Protein AF-A0A923J711-F1 (afdb_monomer_lite)

Foldseek 3Di:
DPPPPPDDPVVVVVVVVVVVVVVVVVVVVVVVVVVPPCDVVNLLVVVCVVVVHDSLVLLVVLCVVVVHDSVVSVVQVVVCVVPVDHDPSSSVSSVVVVVD

Sequence (100 aa):
MNDGFVFQWPMLLYILAALLYFEVIRLIDKYWANKTPLSDDERLWNHARNQGISEHEVFKRAAATWSLTPEHADADFNTYLKIEILPHYVRDYLRKLKTL

Structure (mmCIF, N/CA/C/O backbone):
data_AF-A0A923J711-F1
#
_entry.id   AF-A0A923J711-F1
#
loop_
_atom_site.group_PDB
_atom_site.id
_atom_site.type_symbol
_atom_site.label_atom_id
_atom_site.label_alt_id
_atom_site.label_comp_id
_atom_site.label_asym_id
_atom_site.label_entity_id
_atom_site.label_seq_id
_atom_site.pdbx_PDB_ins_code
_atom_site.Cartn_x
_atom_site.Cartn_y
_atom_site.Cartn_z
_atom_site.occupancy
_atom_site.B_iso_or_equiv
_atom_site.auth_seq_id
_atom_site.auth_comp_id
_atom_site.auth_asym_id
_atom_site.auth_atom_id
_atom_site.pdbx_PDB_model_num
ATOM 1 N N . MET A 1 1 ? 17.786 8.696 -57.398 1.00 38.44 1 MET A N 1
ATOM 2 C CA . MET A 1 1 ? 18.970 8.218 -56.661 1.00 38.44 1 MET A CA 1
ATOM 3 C C . MET A 1 1 ? 18.449 7.274 -55.603 1.00 38.44 1 MET A C 1
ATOM 5 O O . MET A 1 1 ? 17.781 7.729 -54.689 1.00 38.44 1 MET A O 1
ATOM 9 N N . ASN A 1 2 ? 18.592 5.968 -55.831 1.00 50.91 2 ASN A N 1
ATOM 10 C CA . ASN A 1 2 ? 18.236 4.969 -54.831 1.00 50.91 2 ASN A CA 1
ATOM 11 C C . ASN A 1 2 ? 19.495 4.739 -54.012 1.00 50.91 2 ASN A C 1
ATOM 13 O O . ASN A 1 2 ? 20.404 4.045 -54.469 1.00 50.91 2 ASN A O 1
ATOM 17 N N . ASP A 1 3 ? 19.558 5.370 -52.847 1.00 56.12 3 ASP A N 1
ATOM 18 C CA . ASP A 1 3 ? 20.631 5.156 -51.889 1.00 56.12 3 ASP A CA 1
ATOM 19 C C . ASP A 1 3 ? 20.443 3.744 -51.328 1.00 56.12 3 ASP A C 1
ATOM 21 O O . ASP A 1 3 ? 19.655 3.497 -50.415 1.00 56.12 3 ASP A O 1
ATOM 25 N N . GLY A 1 4 ? 21.080 2.777 -51.992 1.00 58.03 4 GLY A N 1
ATOM 26 C CA . GLY A 1 4 ? 21.046 1.378 -51.603 1.00 58.03 4 GLY A CA 1
ATOM 27 C C . GLY A 1 4 ? 21.567 1.256 -50.181 1.00 58.03 4 GLY A C 1
ATOM 28 O O . GLY A 1 4 ? 22.693 1.654 -49.893 1.00 58.03 4 GLY A O 1
ATOM 29 N N . PHE A 1 5 ? 20.737 0.730 -49.287 1.00 62.19 5 PHE A N 1
ATOM 30 C CA . PHE A 1 5 ? 21.107 0.473 -47.905 1.00 62.19 5 PHE A CA 1
ATOM 31 C C . PHE A 1 5 ? 22.216 -0.590 -47.895 1.00 62.19 5 PHE A C 1
ATOM 33 O O . PHE A 1 5 ? 21.950 -1.790 -47.951 1.00 62.19 5 PHE A O 1
ATOM 40 N N . VAL A 1 6 ? 23.481 -0.159 -47.918 1.00 66.00 6 VAL A N 1
ATOM 41 C CA . VAL A 1 6 ? 24.628 -1.068 -47.848 1.00 66.00 6 VAL A CA 1
ATOM 42 C C . VAL A 1 6 ? 24.685 -1.577 -46.415 1.00 66.00 6 VAL A C 1
ATOM 44 O O . VAL A 1 6 ? 25.142 -0.881 -45.511 1.00 66.00 6 VAL A O 1
ATOM 47 N N . PHE A 1 7 ? 24.160 -2.779 -46.200 1.00 66.62 7 PHE A N 1
ATOM 48 C CA . PHE A 1 7 ? 24.193 -3.463 -44.915 1.00 66.62 7 PHE A CA 1
ATOM 49 C C . PHE A 1 7 ? 25.645 -3.805 -44.566 1.00 66.62 7 PHE A C 1
ATOM 51 O O . PHE A 1 7 ? 26.219 -4.778 -45.052 1.00 66.62 7 PHE A O 1
ATOM 58 N N . GLN A 1 8 ? 26.271 -2.948 -43.766 1.00 76.19 8 GLN A N 1
ATOM 59 C CA . GLN A 1 8 ? 27.641 -3.128 -43.307 1.00 76.19 8 GLN A CA 1
ATOM 60 C C . GLN A 1 8 ? 27.630 -3.938 -42.005 1.00 76.19 8 GLN A C 1
ATOM 62 O O . GLN A 1 8 ? 26.837 -3.654 -41.113 1.00 76.19 8 GLN A O 1
ATOM 67 N N . TRP A 1 9 ? 28.543 -4.902 -41.853 1.00 75.62 9 TRP A N 1
ATOM 68 C CA . TRP A 1 9 ? 28.766 -5.670 -40.614 1.00 75.62 9 TRP A CA 1
ATOM 69 C C . TRP A 1 9 ? 28.726 -4.860 -39.298 1.00 75.62 9 TRP A C 1
ATOM 71 O O . TRP A 1 9 ? 28.146 -5.357 -38.333 1.00 75.62 9 TRP A O 1
ATOM 81 N N . PRO A 1 10 ? 29.245 -3.616 -39.213 1.00 81.81 10 PRO A N 1
ATOM 82 C CA . PRO A 1 10 ? 29.068 -2.776 -38.025 1.00 81.81 10 PRO A CA 1
ATOM 83 C C . PRO A 1 10 ? 27.605 -2.465 -37.657 1.00 81.81 10 PRO A C 1
ATOM 85 O O . PRO A 1 10 ? 27.319 -2.310 -36.474 1.00 81.81 10 PRO A O 1
ATOM 88 N N . MET A 1 11 ? 26.650 -2.445 -38.597 1.00 82.62 11 MET A N 1
ATOM 89 C CA . MET A 1 11 ? 25.219 -2.293 -38.274 1.00 82.62 11 MET A CA 1
ATOM 90 C C . MET A 1 11 ? 24.691 -3.427 -37.395 1.00 82.62 11 MET A C 1
ATOM 92 O O . MET A 1 11 ? 23.872 -3.173 -36.515 1.00 82.62 11 MET A O 1
ATOM 96 N N . LEU A 1 12 ? 25.184 -4.658 -37.571 1.00 85.94 12 LEU A N 1
ATOM 97 C CA . LEU A 1 12 ? 24.807 -5.777 -36.704 1.00 85.94 12 LEU A CA 1
ATOM 98 C C . LEU A 1 12 ? 25.254 -5.548 -35.261 1.00 85.94 12 LEU A C 1
ATOM 100 O O . LEU A 1 12 ? 24.511 -5.888 -34.344 1.00 85.94 12 LEU A O 1
ATOM 104 N N . LEU A 1 13 ? 26.422 -4.930 -35.055 1.00 87.62 13 LEU A N 1
ATOM 105 C CA . LEU A 1 13 ? 26.905 -4.578 -33.719 1.00 87.62 13 LEU A CA 1
ATOM 106 C C . LEU A 1 13 ? 26.004 -3.531 -33.062 1.00 87.62 13 LEU A C 1
ATOM 108 O O . LEU A 1 13 ? 25.684 -3.672 -31.887 1.00 87.62 13 LEU A O 1
ATOM 112 N N . TYR A 1 14 ? 25.543 -2.528 -33.813 1.00 87.75 14 TYR A N 1
ATOM 113 C CA . TYR A 1 14 ? 24.606 -1.530 -33.294 1.00 87.75 14 TYR A CA 1
ATOM 114 C C . TYR A 1 14 ? 23.238 -2.132 -32.957 1.00 87.75 14 TYR A C 1
ATOM 116 O O . TYR A 1 14 ? 22.673 -1.809 -31.916 1.00 87.75 14 TYR A O 1
ATOM 124 N N . ILE A 1 15 ? 22.723 -3.044 -33.789 1.00 88.50 15 ILE A N 1
ATOM 125 C CA . ILE A 1 15 ? 21.457 -3.742 -33.522 1.00 88.50 15 ILE A CA 1
ATOM 126 C C . ILE A 1 15 ? 21.590 -4.633 -32.281 1.00 88.50 15 ILE A C 1
ATOM 128 O O . ILE A 1 15 ? 20.740 -4.580 -31.393 1.00 88.50 15 ILE A O 1
ATOM 132 N N . LEU A 1 16 ? 22.674 -5.406 -32.175 1.00 91.31 16 LEU A N 1
ATOM 133 C CA . LEU A 1 16 ? 22.957 -6.220 -30.992 1.00 91.31 16 LEU A CA 1
ATOM 134 C C . LEU A 1 16 ? 23.109 -5.364 -29.736 1.00 91.31 16 LEU A C 1
ATOM 136 O O . LEU A 1 16 ? 22.535 -5.702 -28.706 1.00 91.31 16 LEU A O 1
ATOM 140 N N . ALA A 1 17 ? 23.824 -4.242 -29.820 1.00 91.44 17 ALA A N 1
ATOM 141 C CA . ALA A 1 17 ? 23.983 -3.318 -28.704 1.00 91.44 17 ALA A CA 1
ATOM 142 C C . ALA A 1 17 ? 22.641 -2.712 -28.269 1.00 91.44 17 ALA A C 1
ATOM 144 O O . ALA A 1 17 ? 22.380 -2.621 -27.073 1.00 91.44 17 ALA A O 1
ATOM 145 N N . ALA A 1 18 ? 21.769 -2.353 -29.217 1.00 91.69 18 ALA A N 1
ATOM 146 C CA . ALA A 1 18 ? 20.437 -1.836 -28.920 1.00 91.69 18 ALA A CA 1
ATOM 147 C C . ALA A 1 18 ? 19.553 -2.887 -28.230 1.00 91.69 18 ALA A C 1
ATOM 149 O O . ALA A 1 18 ? 18.891 -2.578 -27.239 1.00 91.69 18 ALA A O 1
ATOM 150 N N . LEU A 1 19 ? 19.577 -4.137 -28.704 1.00 93.69 19 LEU A N 1
ATOM 151 C CA . LEU A 1 19 ? 18.851 -5.239 -28.066 1.00 93.69 19 LEU A CA 1
ATOM 152 C C . LEU A 1 19 ? 19.370 -5.508 -26.650 1.00 93.69 19 LEU A C 1
ATOM 154 O O . LEU A 1 19 ? 18.581 -5.642 -25.718 1.00 93.69 19 LEU A O 1
ATOM 158 N N . LEU A 1 20 ? 20.692 -5.527 -26.475 1.00 93.31 20 LEU A N 1
ATOM 159 C CA . LEU A 1 20 ? 21.328 -5.753 -25.179 1.00 93.31 20 LEU A CA 1
ATOM 160 C C . LEU A 1 20 ? 21.005 -4.613 -24.201 1.00 93.31 20 LEU A C 1
ATOM 162 O O . LEU A 1 20 ? 20.661 -4.871 -23.052 1.00 93.31 20 LEU A O 1
ATOM 166 N N . TYR A 1 21 ? 21.024 -3.362 -24.666 1.00 92.62 21 TYR A N 1
ATOM 167 C CA . TYR A 1 21 ? 20.608 -2.197 -23.884 1.00 92.62 21 TYR A CA 1
ATOM 168 C C . TYR A 1 21 ? 19.157 -2.314 -23.397 1.00 92.62 21 TYR A C 1
ATOM 170 O O . TYR A 1 21 ? 18.887 -2.106 -22.213 1.00 92.62 21 TYR A O 1
ATOM 178 N N . PHE A 1 22 ? 18.234 -2.710 -24.278 1.00 92.69 22 PHE A N 1
ATOM 179 C CA . PHE A 1 22 ? 16.830 -2.920 -23.914 1.00 92.69 22 PHE A CA 1
ATOM 180 C C . PHE A 1 22 ? 16.645 -4.038 -22.881 1.00 92.69 22 PHE A C 1
ATOM 182 O O . PHE A 1 22 ? 15.878 -3.872 -21.933 1.00 92.69 22 PHE A O 1
ATOM 189 N N . GLU A 1 23 ? 17.351 -5.159 -23.031 1.00 91.94 23 GLU A N 1
ATOM 190 C CA . GLU A 1 23 ? 17.299 -6.262 -22.064 1.00 91.94 23 GLU A CA 1
ATOM 191 C C . GLU A 1 23 ? 17.871 -5.857 -20.699 1.00 91.94 23 GLU A C 1
ATOM 193 O O . GLU A 1 23 ? 17.283 -6.163 -19.661 1.00 91.94 23 GLU A O 1
ATOM 198 N N . VAL A 1 24 ? 18.969 -5.093 -20.678 1.00 90.81 24 VAL A N 1
ATOM 199 C CA . VAL A 1 24 ? 19.551 -4.563 -19.436 1.00 90.81 24 VAL A CA 1
ATOM 200 C C . VAL A 1 24 ? 18.578 -3.618 -18.734 1.00 90.81 24 VAL A C 1
ATOM 202 O O . VAL A 1 24 ? 18.371 -3.767 -17.531 1.00 90.81 24 VAL A O 1
ATOM 205 N N . ILE A 1 25 ? 17.928 -2.703 -19.460 1.00 88.12 25 ILE A N 1
ATOM 206 C CA . ILE A 1 25 ? 16.904 -1.823 -18.877 1.00 88.12 25 ILE A CA 1
ATOM 207 C C . ILE A 1 25 ? 15.749 -2.634 -18.299 1.00 88.12 25 ILE A C 1
ATOM 209 O O . ILE A 1 25 ? 15.370 -2.402 -17.157 1.00 88.12 25 ILE A O 1
ATOM 213 N N . ARG A 1 26 ? 15.232 -3.635 -19.019 1.00 86.44 26 ARG A N 1
ATOM 214 C CA . ARG A 1 26 ? 14.137 -4.482 -18.513 1.00 86.44 26 ARG A CA 1
ATOM 215 C C . ARG A 1 26 ? 14.509 -5.232 -17.240 1.00 86.44 26 ARG A C 1
ATOM 217 O O . ARG A 1 26 ? 13.681 -5.367 -16.340 1.00 86.44 26 ARG A O 1
ATOM 224 N N . LEU A 1 27 ? 15.734 -5.747 -17.162 1.00 83.62 27 LEU A N 1
ATOM 225 C CA . LEU A 1 27 ? 16.222 -6.438 -15.970 1.00 83.62 27 LEU A CA 1
ATOM 226 C C . LEU A 1 27 ? 16.375 -5.480 -14.792 1.00 83.62 27 LEU A C 1
ATOM 228 O O . LEU A 1 27 ? 15.994 -5.832 -13.676 1.00 83.62 27 LEU A O 1
ATOM 232 N N . ILE A 1 28 ? 16.890 -4.277 -15.045 1.00 82.50 28 ILE A N 1
ATOM 233 C CA . ILE A 1 28 ? 17.000 -3.211 -14.050 1.00 82.50 28 ILE A CA 1
ATOM 234 C C . ILE A 1 28 ? 15.600 -2.821 -13.568 1.00 82.50 28 ILE A C 1
ATOM 236 O O . ILE A 1 28 ? 15.348 -2.915 -12.371 1.00 82.50 28 ILE A O 1
ATOM 240 N N . ASP A 1 29 ? 14.662 -2.504 -14.458 1.00 78.56 29 ASP A N 1
ATOM 241 C CA . ASP A 1 29 ? 13.279 -2.159 -14.108 1.00 78.56 29 ASP A CA 1
ATOM 242 C C . ASP A 1 29 ? 12.606 -3.260 -13.293 1.00 78.56 29 ASP A C 1
ATOM 244 O O . ASP A 1 29 ? 11.998 -2.986 -12.263 1.00 78.56 29 ASP A O 1
ATOM 248 N N . LYS A 1 30 ? 12.771 -4.528 -13.684 1.00 74.56 30 LYS A N 1
ATOM 249 C CA . LYS A 1 30 ? 12.248 -5.664 -12.917 1.00 74.56 30 LYS A CA 1
ATOM 250 C C . LYS A 1 30 ? 12.893 -5.762 -11.535 1.00 74.56 30 LYS A C 1
ATOM 252 O O . LYS A 1 30 ? 12.220 -6.098 -10.563 1.00 74.56 30 LYS A O 1
ATOM 257 N N . TYR A 1 31 ? 14.189 -5.486 -11.434 1.00 73.06 31 TYR A N 1
ATOM 258 C CA . TYR A 1 31 ? 14.909 -5.497 -10.168 1.00 73.06 31 TYR A CA 1
ATOM 259 C C . TYR A 1 31 ? 14.459 -4.358 -9.248 1.00 73.06 31 TYR A C 1
ATOM 261 O O . TYR A 1 31 ? 14.241 -4.597 -8.061 1.00 73.06 31 TYR A O 1
ATOM 269 N N . TRP A 1 32 ? 14.261 -3.153 -9.786 1.00 63.62 32 TRP A N 1
ATOM 270 C CA . TRP A 1 32 ? 13.747 -2.003 -9.042 1.00 63.62 32 TRP A CA 1
ATOM 271 C C . TRP A 1 32 ? 12.278 -2.170 -8.671 1.00 63.62 32 TRP A C 1
ATOM 273 O O . TRP A 1 32 ? 11.952 -1.947 -7.515 1.00 63.62 32 TRP A O 1
ATOM 283 N N . ALA A 1 33 ? 11.426 -2.672 -9.565 1.00 60.88 33 ALA A N 1
ATOM 284 C CA . ALA A 1 33 ? 10.020 -2.961 -9.277 1.00 60.88 33 ALA A CA 1
ATOM 285 C C . ALA A 1 33 ? 9.855 -3.995 -8.151 1.00 60.88 33 ALA A C 1
ATOM 287 O O . ALA A 1 33 ? 8.945 -3.901 -7.333 1.00 60.88 33 ALA A O 1
ATOM 288 N N . ASN A 1 34 ? 10.765 -4.971 -8.069 1.00 57.81 34 ASN A N 1
ATOM 289 C CA . ASN A 1 34 ? 10.761 -5.963 -6.994 1.00 57.81 34 ASN A CA 1
ATOM 290 C C . ASN A 1 34 ? 11.395 -5.429 -5.691 1.00 57.81 34 ASN A C 1
ATOM 292 O O . ASN A 1 34 ? 11.196 -6.005 -4.621 1.00 57.81 34 ASN A O 1
ATOM 296 N N . LYS A 1 35 ? 12.180 -4.345 -5.781 1.00 54.84 35 LYS A N 1
ATOM 297 C CA . LYS A 1 35 ? 12.862 -3.687 -4.659 1.00 54.84 35 LYS A CA 1
ATOM 298 C C . LYS A 1 35 ? 12.185 -2.427 -4.152 1.00 54.84 35 LYS A C 1
ATOM 300 O O . LYS A 1 35 ? 12.563 -1.990 -3.072 1.00 54.84 35 LYS A O 1
ATOM 305 N N . THR A 1 36 ? 11.219 -1.858 -4.861 1.00 50.00 36 THR A N 1
ATOM 306 C CA . THR A 1 36 ? 10.285 -0.894 -4.291 1.00 50.00 36 THR A CA 1
ATOM 307 C C . THR A 1 36 ? 9.396 -1.678 -3.337 1.00 50.00 36 THR A C 1
ATOM 309 O O . THR A 1 36 ? 8.517 -2.412 -3.799 1.00 50.00 36 THR A O 1
ATOM 312 N N . PRO A 1 37 ? 9.617 -1.623 -2.007 1.00 52.69 37 PRO A N 1
ATOM 313 C CA . PRO A 1 37 ? 8.564 -2.063 -1.115 1.00 52.69 37 PRO A CA 1
ATOM 314 C C . PRO A 1 37 ? 7.341 -1.239 -1.511 1.00 52.69 37 PRO A C 1
ATOM 316 O O . PRO A 1 37 ? 7.457 -0.016 -1.545 1.00 52.69 37 PRO A O 1
ATOM 319 N N . LEU A 1 38 ? 6.220 -1.888 -1.867 1.00 55.03 38 LEU A N 1
ATOM 320 C CA . LEU A 1 38 ? 4.944 -1.176 -2.005 1.00 55.03 38 LEU A CA 1
ATOM 321 C C . LEU A 1 38 ? 4.878 -0.185 -0.847 1.00 55.03 38 LEU A C 1
ATOM 323 O O . LEU A 1 38 ? 5.024 -0.629 0.305 1.00 55.03 38 LEU A O 1
ATOM 327 N N . SER A 1 39 ? 4.734 1.104 -1.171 1.00 61.56 39 SER A N 1
ATOM 328 C CA . SER A 1 39 ? 4.558 2.130 -0.147 1.00 61.56 39 SER A CA 1
ATOM 329 C C . SER A 1 39 ? 3.434 1.652 0.763 1.00 61.56 39 SER A C 1
ATOM 331 O O . SER A 1 39 ? 2.488 1.006 0.297 1.00 61.56 39 SER A O 1
ATOM 333 N N . ASP A 1 40 ? 3.543 1.879 2.067 1.00 63.88 40 ASP A N 1
ATOM 334 C CA . ASP A 1 40 ? 2.533 1.370 2.995 1.00 63.88 40 ASP A CA 1
ATOM 335 C C . ASP A 1 40 ? 1.123 1.899 2.649 1.00 63.88 40 ASP A C 1
ATOM 337 O O . ASP A 1 40 ? 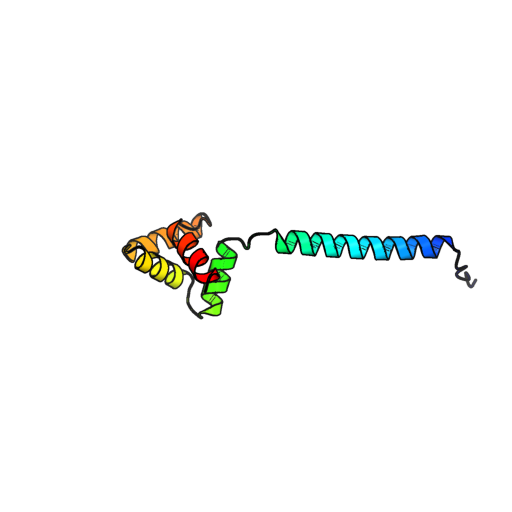0.138 1.209 2.910 1.00 63.88 40 ASP A O 1
ATOM 341 N N . ASP A 1 41 ? 1.042 3.031 1.943 1.00 65.94 41 ASP A N 1
ATOM 342 C CA . ASP A 1 41 ? -0.176 3.593 1.339 1.00 65.94 41 ASP A CA 1
ATOM 343 C C . ASP A 1 41 ? -0.727 2.741 0.197 1.00 65.94 41 ASP A C 1
ATOM 345 O O . ASP A 1 41 ? -1.912 2.431 0.143 1.00 65.94 41 ASP A O 1
ATOM 349 N N . GLU A 1 42 ? 0.141 2.289 -0.705 1.00 69.62 42 GLU A N 1
ATOM 350 C CA . GLU A 1 42 ? -0.245 1.425 -1.820 1.00 69.62 42 GLU A CA 1
ATOM 351 C C . GLU A 1 42 ? -0.732 0.063 -1.306 1.00 69.62 42 GLU A C 1
ATOM 353 O O . GLU A 1 42 ? -1.635 -0.551 -1.878 1.00 69.62 42 GLU A O 1
ATOM 358 N N . ARG A 1 43 ? -0.188 -0.397 -0.169 1.00 70.88 43 ARG A N 1
ATOM 359 C CA . ARG A 1 43 ? -0.681 -1.589 0.537 1.00 70.88 43 ARG A CA 1
ATOM 360 C C . ARG A 1 43 ? -2.045 -1.360 1.163 1.00 70.88 43 ARG A C 1
ATOM 362 O O . ARG A 1 43 ? -2.897 -2.240 1.052 1.00 70.88 43 ARG A O 1
ATOM 369 N N . LEU A 1 44 ? -2.240 -0.217 1.817 1.00 76.75 44 LEU A N 1
ATOM 370 C CA . LEU A 1 44 ? -3.522 0.166 2.395 1.00 76.75 44 LEU A CA 1
ATOM 371 C C . LEU A 1 44 ? -4.599 0.216 1.305 1.00 76.75 44 LEU A C 1
ATOM 373 O O . LEU A 1 44 ? -5.641 -0.426 1.444 1.00 76.75 44 LEU A O 1
ATOM 377 N N . TRP A 1 45 ? -4.303 0.890 0.194 1.00 76.19 45 TRP A N 1
ATOM 378 C CA . TRP A 1 45 ? -5.202 1.032 -0.943 1.00 76.19 45 TRP A CA 1
ATOM 379 C C . TRP A 1 45 ? -5.538 -0.317 -1.585 1.00 76.19 45 TRP A C 1
ATOM 381 O O . TRP A 1 45 ? -6.714 -0.647 -1.744 1.00 76.19 45 TRP A O 1
ATOM 391 N N . ASN A 1 46 ? -4.533 -1.151 -1.886 1.00 75.44 46 ASN A N 1
ATOM 392 C CA . ASN A 1 46 ? -4.774 -2.491 -2.435 1.00 75.44 46 ASN A CA 1
ATOM 393 C C . ASN A 1 46 ? -5.602 -3.356 -1.484 1.00 75.44 46 ASN A C 1
ATOM 395 O O . ASN A 1 46 ? -6.457 -4.120 -1.928 1.00 75.44 46 ASN A O 1
ATOM 399 N N . HIS A 1 47 ? -5.372 -3.248 -0.175 1.00 74.00 47 HIS A N 1
ATOM 400 C CA . HIS A 1 47 ? -6.121 -4.021 0.805 1.00 74.00 47 HIS A CA 1
ATOM 401 C C . HIS A 1 47 ? -7.585 -3.582 0.891 1.00 74.00 47 HIS A C 1
ATOM 403 O O . HIS A 1 47 ? -8.482 -4.425 0.813 1.00 74.00 47 HIS A O 1
ATO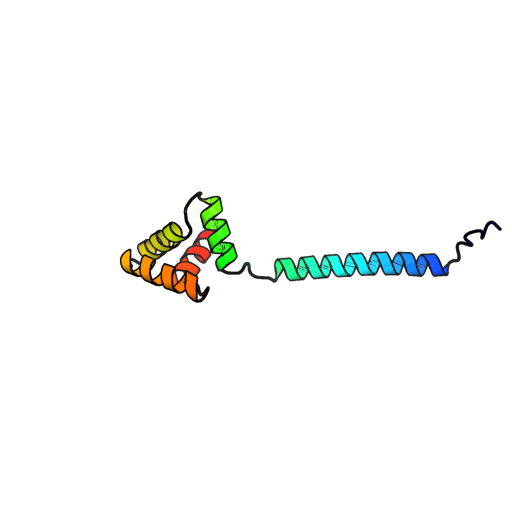M 409 N N . ALA A 1 48 ? -7.825 -2.273 0.987 1.00 79.31 48 ALA A N 1
ATOM 410 C CA . ALA A 1 48 ? -9.159 -1.686 0.967 1.00 79.31 48 ALA A CA 1
ATOM 411 C C . ALA A 1 48 ? -9.930 -2.136 -0.286 1.00 79.31 48 ALA A C 1
ATOM 413 O O . ALA A 1 48 ? -11.061 -2.616 -0.203 1.00 79.31 48 ALA A O 1
ATOM 414 N N . ARG A 1 49 ? -9.267 -2.107 -1.447 1.00 79.88 49 ARG A N 1
ATOM 415 C CA . ARG A 1 49 ? -9.863 -2.481 -2.733 1.00 79.88 49 ARG A CA 1
ATOM 416 C C . ARG A 1 49 ? -10.126 -3.979 -2.873 1.00 79.88 49 ARG A C 1
ATOM 418 O O . ARG A 1 49 ? -11.197 -4.348 -3.342 1.00 79.88 49 ARG A O 1
ATOM 425 N N . ASN A 1 50 ? -9.211 -4.830 -2.408 1.00 78.38 50 ASN A N 1
ATOM 426 C CA . ASN A 1 50 ? -9.397 -6.285 -2.413 1.00 78.38 50 ASN A CA 1
ATOM 427 C C . ASN A 1 50 ? -10.539 -6.737 -1.496 1.00 78.38 50 ASN A C 1
ATOM 429 O O . ASN A 1 50 ? -11.210 -7.718 -1.798 1.00 78.38 50 ASN A O 1
ATOM 433 N N . GLN A 1 51 ? -10.765 -6.036 -0.384 1.00 76.69 51 GLN A N 1
ATOM 434 C CA . GLN A 1 51 ? -11.867 -6.343 0.529 1.00 76.69 51 GLN A CA 1
ATOM 435 C C . GLN A 1 51 ? -13.169 -5.599 0.204 1.00 76.69 51 GLN A C 1
ATOM 437 O O . GLN A 1 51 ? -14.191 -5.882 0.823 1.00 76.69 51 GLN A O 1
ATOM 442 N N . GLY A 1 52 ? -13.155 -4.665 -0.753 1.00 77.38 52 GLY A N 1
ATOM 443 C CA . GLY A 1 52 ? -14.314 -3.828 -1.074 1.00 77.38 52 GLY A CA 1
ATOM 444 C C . GLY A 1 52 ? -14.713 -2.877 0.059 1.00 77.38 52 GLY A C 1
ATOM 445 O O . GLY A 1 52 ? -15.877 -2.498 0.153 1.00 77.38 52 GLY A O 1
ATOM 446 N N . ILE A 1 53 ? -13.766 -2.512 0.924 1.00 82.81 53 ILE A N 1
ATOM 447 C CA . ILE A 1 53 ? -13.983 -1.648 2.089 1.00 82.81 53 ILE A CA 1
ATOM 448 C C . ILE A 1 53 ? -13.263 -0.316 1.916 1.00 82.81 53 ILE A C 1
ATOM 450 O O . ILE A 1 53 ? -12.340 -0.190 1.114 1.00 82.81 53 ILE A O 1
ATOM 454 N N . SER A 1 54 ? -13.680 0.697 2.672 1.00 84.38 54 SER A N 1
ATOM 455 C CA . SER A 1 54 ? -12.965 1.972 2.698 1.00 84.38 54 SER A CA 1
ATOM 456 C C . SER A 1 54 ? -11.643 1.841 3.462 1.00 84.38 54 SER A C 1
ATOM 458 O O . SER A 1 54 ? -11.513 1.034 4.382 1.00 84.38 54 SER A O 1
ATOM 460 N N . GLU A 1 55 ? -10.660 2.676 3.127 1.00 82.38 55 GLU A N 1
ATOM 461 C CA . GLU A 1 55 ? -9.403 2.772 3.886 1.00 82.38 55 GLU A CA 1
ATOM 462 C C . GLU A 1 55 ? -9.662 3.099 5.365 1.00 82.38 55 GLU A C 1
ATOM 464 O O . GLU A 1 55 ? -9.008 2.564 6.256 1.00 82.38 55 GLU A O 1
ATOM 469 N N . HIS A 1 56 ? -10.696 3.896 5.639 1.00 85.50 56 HIS A N 1
ATOM 470 C CA . HIS A 1 56 ? -11.150 4.213 6.991 1.00 85.50 56 HIS A CA 1
ATOM 471 C C . HIS A 1 56 ? -11.604 2.978 7.781 1.00 85.50 56 HIS A C 1
ATOM 473 O O . HIS A 1 56 ? -11.285 2.833 8.962 1.00 85.50 56 HIS A O 1
ATOM 479 N N . GLU A 1 57 ? -12.296 2.036 7.135 1.00 85.12 57 GLU A N 1
ATOM 480 C CA . GLU A 1 57 ? -12.646 0.764 7.771 1.00 85.12 57 GLU A CA 1
ATOM 481 C C . GLU A 1 57 ? -11.415 -0.084 8.094 1.00 85.12 57 GLU A C 1
ATOM 483 O O . GLU A 1 57 ? -11.398 -0.763 9.124 1.00 85.12 57 GLU A O 1
ATOM 488 N N . VAL A 1 58 ? -10.367 -0.025 7.267 1.00 86.50 58 VAL A N 1
ATOM 489 C CA . VAL A 1 58 ? -9.097 -0.708 7.555 1.00 86.50 58 VAL A CA 1
ATOM 490 C C . VAL A 1 58 ? -8.475 -0.152 8.837 1.00 86.50 58 VAL A C 1
ATOM 492 O O . VAL A 1 58 ? -8.053 -0.932 9.691 1.00 86.50 58 VAL A O 1
ATOM 495 N N . PHE A 1 59 ? -8.497 1.171 9.029 1.00 88.50 59 PHE A N 1
ATOM 496 C CA . PHE A 1 59 ? -8.032 1.813 10.265 1.00 88.50 59 PHE A CA 1
ATOM 497 C C . PHE A 1 59 ? -8.842 1.355 11.479 1.00 88.50 59 PHE A C 1
ATOM 499 O O . PHE A 1 59 ? -8.262 0.991 12.501 1.00 88.50 59 PHE A O 1
ATOM 506 N N . LYS A 1 60 ? -10.172 1.278 11.360 1.00 88.88 60 LYS A N 1
ATOM 507 C CA . LYS A 1 60 ? -11.043 0.787 12.439 1.00 88.88 60 LYS A CA 1
ATOM 508 C C . LYS A 1 60 ? -10.776 -0.674 12.798 1.00 88.88 60 LYS A C 1
ATOM 510 O O . LYS A 1 60 ? -10.740 -1.017 13.977 1.00 88.88 60 LYS A O 1
ATOM 515 N N . ARG A 1 61 ? -10.545 -1.543 11.811 1.00 87.31 61 ARG A N 1
ATOM 516 C CA . ARG A 1 61 ? -10.209 -2.962 12.046 1.00 87.31 61 ARG A CA 1
ATOM 517 C C . ARG A 1 61 ? -8.815 -3.136 12.644 1.00 87.31 61 ARG A C 1
ATOM 519 O O . ARG A 1 61 ? -8.630 -3.955 13.548 1.00 87.31 61 ARG A O 1
ATOM 526 N N . ALA A 1 62 ? -7.848 -2.344 12.188 1.00 87.00 62 ALA A N 1
ATOM 527 C CA . ALA A 1 62 ? -6.512 -2.314 12.769 1.00 87.00 62 ALA A CA 1
ATOM 528 C C . ALA A 1 62 ? -6.558 -1.838 14.232 1.00 87.00 62 ALA A C 1
ATOM 530 O O . ALA A 1 62 ? -5.964 -2.475 15.102 1.00 87.00 62 ALA A O 1
ATOM 531 N N . ALA A 1 63 ? -7.330 -0.785 14.515 1.00 88.75 63 ALA A N 1
ATOM 532 C CA . ALA A 1 63 ? -7.560 -0.274 15.863 1.00 88.75 63 ALA A CA 1
ATOM 533 C C . ALA A 1 63 ? -8.240 -1.316 16.763 1.00 88.75 63 ALA A C 1
ATOM 535 O O . ALA A 1 63 ? -7.769 -1.556 17.873 1.00 88.75 63 ALA A O 1
ATOM 536 N N . ALA A 1 64 ? -9.268 -2.014 16.267 1.00 87.00 64 ALA A N 1
ATOM 537 C CA . ALA A 1 64 ? -9.931 -3.095 17.000 1.00 87.00 64 ALA A CA 1
ATOM 538 C C . ALA A 1 64 ? -8.964 -4.236 17.360 1.00 87.00 64 ALA A C 1
ATOM 540 O O . ALA A 1 64 ? -9.005 -4.756 18.473 1.00 87.00 64 ALA A O 1
ATOM 541 N N . THR A 1 65 ? -8.041 -4.580 16.456 1.00 87.31 65 THR A N 1
ATOM 542 C CA . THR A 1 65 ? -7.002 -5.597 16.708 1.00 87.31 65 THR A CA 1
ATOM 543 C C . THR A 1 65 ? -6.071 -5.194 17.858 1.00 87.31 65 THR A C 1
ATOM 545 O O . THR A 1 65 ? -5.590 -6.047 18.599 1.00 87.31 65 THR A O 1
ATOM 548 N N . TRP A 1 66 ? -5.833 -3.893 18.025 1.00 85.31 66 TRP A N 1
ATOM 549 C CA . TRP A 1 66 ? -4.999 -3.319 19.083 1.00 85.31 66 TRP A CA 1
ATOM 550 C C . TRP A 1 66 ? -5.804 -2.829 20.299 1.00 85.31 66 TRP A C 1
ATOM 552 O O . TRP A 1 66 ? -5.230 -2.227 21.202 1.00 85.31 66 TRP A O 1
ATOM 562 N N . SER A 1 67 ? -7.113 -3.108 20.356 1.00 87.75 67 SER A N 1
ATOM 563 C CA . SER A 1 67 ? -8.026 -2.643 21.418 1.00 87.75 67 SER A CA 1
ATOM 564 C C . SER A 1 67 ? -8.070 -1.113 21.592 1.00 87.75 67 SER A C 1
ATOM 566 O O . SER A 1 67 ? -8.311 -0.613 22.689 1.00 87.75 67 SER A O 1
ATOM 568 N N . LEU A 1 68 ? -7.835 -0.362 20.513 1.00 87.38 68 LEU A N 1
ATOM 569 C CA . LEU A 1 68 ? -7.948 1.097 20.480 1.00 87.38 68 LEU A CA 1
ATOM 570 C C . LEU A 1 68 ? -9.403 1.528 20.249 1.00 87.38 68 LEU A C 1
ATOM 572 O O . LEU A 1 68 ? -10.188 0.811 19.622 1.00 87.38 68 LEU A O 1
ATOM 576 N N . THR A 1 69 ? -9.768 2.716 20.739 1.00 88.06 69 THR A N 1
ATOM 577 C CA . THR A 1 69 ? -11.114 3.263 20.527 1.00 88.06 69 THR A CA 1
ATOM 578 C C . THR A 1 69 ? -11.312 3.686 19.065 1.00 88.06 69 THR A C 1
ATOM 580 O O . THR A 1 69 ? -10.363 4.116 18.404 1.00 88.06 69 THR A O 1
ATOM 583 N N . PRO A 1 70 ? -12.547 3.607 18.537 1.00 84.44 70 PRO A N 1
ATOM 584 C CA . PRO A 1 70 ? -12.843 4.032 17.167 1.00 84.44 70 PRO A CA 1
ATOM 585 C C . PRO A 1 70 ? -12.563 5.525 16.937 1.00 84.44 70 PRO A C 1
ATOM 587 O O . PRO A 1 70 ? -12.126 5.905 15.859 1.00 84.44 70 PRO A O 1
ATOM 590 N N . GLU A 1 71 ? -12.726 6.356 17.966 1.00 88.69 71 GLU A N 1
ATOM 591 C CA . GLU A 1 71 ? -12.390 7.786 17.935 1.00 88.69 71 GLU A CA 1
ATOM 592 C C . GLU A 1 71 ? -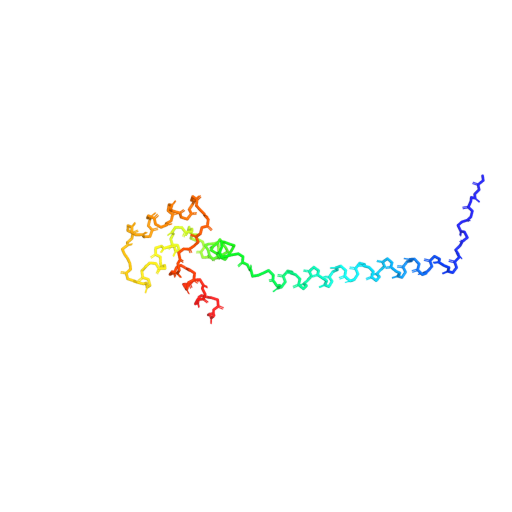10.894 8.021 17.679 1.00 88.69 71 GLU A C 1
ATOM 594 O O . GLU A 1 71 ? -10.519 8.959 16.977 1.00 88.69 71 GLU A O 1
ATOM 599 N N . HIS A 1 72 ? -10.035 7.145 18.212 1.00 87.56 72 HIS A N 1
ATOM 600 C CA . HIS A 1 72 ? -8.595 7.193 17.967 1.00 87.56 72 HIS A CA 1
ATOM 601 C C . HIS A 1 72 ? -8.274 6.864 16.508 1.00 87.56 72 HIS A C 1
ATOM 603 O O . HIS A 1 72 ? -7.505 7.577 15.871 1.00 87.56 72 HIS A O 1
ATOM 609 N N . ALA A 1 73 ? -8.930 5.841 15.952 1.00 87.94 73 ALA A N 1
ATOM 610 C CA . ALA A 1 73 ? -8.785 5.484 14.542 1.00 87.94 73 ALA A CA 1
ATOM 611 C C . ALA A 1 73 ? -9.220 6.630 13.613 1.00 87.94 73 ALA A C 1
ATOM 613 O O . ALA A 1 73 ? -8.570 6.889 12.603 1.00 87.94 73 ALA A O 1
ATOM 614 N N . ASP A 1 74 ? -10.290 7.345 13.969 1.00 89.00 74 ASP A N 1
ATOM 615 C CA . ASP A 1 74 ? -10.792 8.491 13.208 1.00 89.00 74 ASP A CA 1
ATOM 616 C C . ASP A 1 74 ? -9.821 9.688 13.263 1.00 89.00 74 ASP A C 1
ATOM 618 O O . ASP A 1 74 ? -9.576 10.350 12.248 1.00 89.00 74 ASP A O 1
ATOM 622 N N . ALA A 1 75 ? -9.236 9.965 14.431 1.00 89.69 75 ALA A N 1
ATOM 623 C CA . ALA A 1 75 ? -8.227 11.012 14.599 1.00 89.69 75 ALA A CA 1
ATOM 624 C C . ALA A 1 75 ? -6.926 10.687 13.844 1.00 89.69 75 ALA A C 1
ATOM 626 O O . ALA A 1 75 ? -6.360 11.548 13.161 1.00 89.69 75 ALA A O 1
ATOM 627 N N . ASP A 1 76 ? -6.487 9.432 13.912 1.00 87.06 76 ASP A N 1
ATOM 628 C CA . ASP A 1 76 ? -5.306 8.945 13.207 1.00 87.06 76 ASP A CA 1
ATOM 629 C C . ASP A 1 76 ? -5.511 8.933 11.694 1.00 87.06 76 ASP A C 1
ATOM 631 O O . ASP A 1 76 ? -4.600 9.301 10.957 1.00 87.06 76 ASP A O 1
ATOM 635 N N . PHE A 1 77 ? -6.708 8.587 11.214 1.00 88.38 77 PHE A N 1
ATOM 636 C CA . PHE A 1 77 ? -7.042 8.655 9.793 1.00 88.38 77 PHE A CA 1
ATOM 637 C C . PHE A 1 77 ? -7.030 10.100 9.276 1.00 88.38 77 PHE A C 1
ATOM 639 O O . PHE A 1 77 ? -6.472 10.390 8.221 1.00 88.38 77 PHE A O 1
ATOM 646 N N . ASN A 1 78 ? -7.571 11.048 10.045 1.00 88.31 78 ASN A N 1
ATOM 647 C CA . ASN A 1 78 ? -7.481 12.469 9.696 1.00 88.31 78 ASN A CA 1
ATOM 648 C C . ASN A 1 78 ? -6.040 12.983 9.682 1.00 88.31 78 ASN A C 1
ATOM 650 O O . ASN A 1 78 ? -5.701 13.865 8.893 1.00 88.31 78 ASN A O 1
ATOM 654 N N . THR A 1 79 ? -5.199 12.463 10.574 1.00 87.25 79 THR A N 1
ATOM 655 C CA . THR A 1 79 ? -3.772 12.780 10.591 1.00 87.25 79 THR A CA 1
ATOM 656 C C . THR A 1 79 ? -3.103 12.193 9.354 1.00 87.25 79 THR A C 1
ATOM 658 O O . THR A 1 79 ? -2.436 12.926 8.630 1.00 87.25 79 THR A O 1
ATOM 661 N N . TYR A 1 80 ? -3.379 10.926 9.043 1.00 85.50 80 TYR A N 1
ATOM 662 C CA . TYR A 1 80 ? -2.908 10.237 7.848 1.00 85.50 80 TYR A CA 1
ATOM 663 C C . TYR A 1 80 ? -3.201 11.023 6.563 1.00 85.50 80 TYR A C 1
ATOM 665 O O . TYR A 1 80 ? -2.280 11.274 5.796 1.00 85.50 80 TYR A O 1
ATOM 673 N N . LEU A 1 81 ? -4.424 11.528 6.380 1.00 85.06 81 LEU A N 1
ATOM 674 C CA . LEU A 1 81 ? -4.787 12.333 5.204 1.00 85.06 81 LEU A CA 1
ATOM 675 C C . LEU A 1 81 ? -3.982 13.636 5.049 1.00 85.06 81 LEU A C 1
ATOM 677 O O . LEU A 1 81 ? -3.950 14.208 3.964 1.00 85.06 81 LEU A O 1
ATOM 681 N N . LYS A 1 82 ? -3.371 14.148 6.125 1.00 86.88 82 LYS A N 1
ATOM 682 C CA . LYS A 1 82 ? -2.608 15.407 6.105 1.00 86.88 82 LYS A CA 1
ATOM 683 C C . LYS A 1 82 ? -1.116 15.203 5.888 1.00 86.88 82 LYS A C 1
ATOM 685 O O . LYS A 1 82 ? -0.483 16.063 5.286 1.00 86.88 82 LYS A O 1
ATOM 690 N N . ILE A 1 83 ? -0.555 14.138 6.457 1.00 84.81 83 ILE A N 1
ATOM 691 C CA . ILE A 1 83 ? 0.898 13.908 6.478 1.00 84.81 83 ILE A CA 1
ATOM 692 C C . ILE A 1 83 ? 1.329 12.673 5.682 1.00 84.81 83 ILE A C 1
ATOM 694 O O . ILE A 1 83 ? 2.527 12.465 5.541 1.00 84.81 83 ILE A O 1
ATOM 698 N N . GLU A 1 84 ? 0.384 11.861 5.194 1.00 78.12 84 GLU A N 1
ATOM 699 C CA . GLU A 1 84 ? 0.620 10.595 4.477 1.00 78.12 84 GLU A CA 1
ATOM 700 C C . GLU A 1 84 ? 1.495 9.601 5.269 1.00 78.12 84 GLU A C 1
ATOM 702 O O . GLU A 1 84 ? 2.216 8.776 4.718 1.00 78.12 84 GLU A O 1
ATOM 707 N N . ILE A 1 85 ? 1.446 9.661 6.607 1.00 80.12 85 ILE A N 1
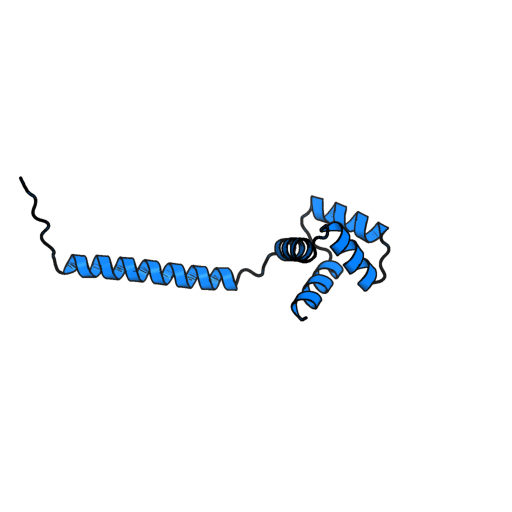ATOM 708 C CA . ILE A 1 85 ? 2.186 8.745 7.486 1.00 80.12 85 ILE A CA 1
ATOM 709 C C . ILE A 1 85 ? 1.218 7.751 8.114 1.00 80.12 85 ILE A C 1
ATOM 711 O O . ILE A 1 85 ? 0.336 8.133 8.886 1.00 80.12 85 ILE A O 1
ATOM 715 N N . LEU A 1 86 ? 1.427 6.461 7.835 1.00 83.75 86 LEU A N 1
ATOM 716 C CA . LEU A 1 86 ? 0.669 5.393 8.481 1.00 83.75 86 LEU A CA 1
ATOM 717 C C . LEU A 1 86 ? 1.070 5.218 9.957 1.00 83.75 86 LEU A C 1
ATOM 719 O O . LEU A 1 86 ? 2.259 5.042 10.255 1.00 83.75 86 LEU A O 1
ATOM 723 N N . PRO A 1 87 ? 0.093 5.146 10.880 1.00 84.31 87 PRO A N 1
ATOM 724 C CA . PRO A 1 87 ? 0.343 4.750 12.258 1.00 84.31 87 PRO A CA 1
ATOM 725 C C . PRO A 1 87 ? 0.924 3.335 12.354 1.00 84.31 87 PRO A C 1
ATOM 727 O O . PRO A 1 87 ? 0.607 2.439 11.565 1.00 84.31 87 PRO A O 1
ATOM 730 N N . HIS A 1 88 ? 1.742 3.100 13.382 1.00 83.81 88 HIS A N 1
ATOM 731 C CA . HIS A 1 88 ? 2.466 1.836 13.544 1.00 83.81 88 HIS A CA 1
ATOM 732 C C . HIS A 1 88 ? 1.538 0.610 13.643 1.00 83.81 88 HIS A C 1
ATOM 734 O O . HIS A 1 88 ? 1.848 -0.445 13.089 1.00 83.81 88 HIS A O 1
ATOM 740 N N . TYR A 1 89 ? 0.388 0.732 14.313 1.00 84.81 89 TYR A N 1
ATOM 741 C CA . TYR A 1 89 ? -0.560 -0.378 14.457 1.00 84.81 89 TYR A CA 1
ATOM 742 C C . TYR A 1 89 ? -1.224 -0.762 13.125 1.00 84.81 89 TYR A C 1
ATOM 744 O O . TYR A 1 89 ? -1.434 -1.947 12.870 1.00 84.81 89 TYR A O 1
ATOM 752 N N . VAL A 1 90 ? -1.491 0.211 12.244 1.00 85.00 90 VAL A N 1
ATOM 753 C CA . VAL A 1 90 ? -2.038 -0.034 10.898 1.00 85.00 90 VAL A CA 1
ATOM 754 C C . VAL A 1 90 ? -1.003 -0.747 10.035 1.00 85.00 90 VAL A C 1
ATOM 756 O O . VAL A 1 90 ? -1.317 -1.737 9.377 1.00 85.00 90 VAL A O 1
ATOM 759 N N . ARG A 1 91 ? 0.260 -0.310 10.095 1.00 83.25 91 ARG A N 1
ATOM 760 C CA . ARG A 1 91 ? 1.368 -0.972 9.393 1.00 83.25 91 ARG A CA 1
ATOM 761 C C . ARG A 1 91 ? 1.552 -2.420 9.855 1.00 83.25 91 ARG A C 1
ATOM 763 O O . ARG A 1 91 ? 1.739 -3.307 9.023 1.00 83.25 91 ARG A O 1
ATOM 770 N N . ASP A 1 92 ? 1.477 -2.677 11.161 1.00 84.50 92 ASP A N 1
ATOM 771 C CA . 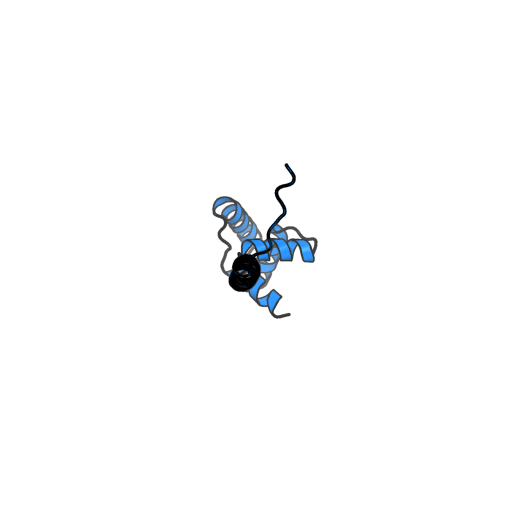ASP A 1 92 ? 1.573 -4.036 11.710 1.00 84.50 92 ASP A CA 1
ATOM 772 C C . ASP A 1 92 ? 0.378 -4.913 11.297 1.00 84.50 92 ASP A C 1
ATOM 774 O O . ASP A 1 92 ? 0.552 -6.075 10.926 1.00 84.50 92 ASP A O 1
ATOM 778 N N . TYR A 1 93 ? -0.830 -4.341 11.271 1.00 84.94 93 TYR A N 1
ATOM 779 C CA . TYR A 1 93 ? -2.031 -5.010 10.771 1.00 84.94 93 TYR A CA 1
ATOM 780 C C . TYR A 1 93 ? -1.888 -5.413 9.294 1.00 84.94 93 TYR A C 1
ATOM 782 O O . TYR A 1 93 ? -2.051 -6.586 8.951 1.00 84.94 93 TYR A O 1
ATOM 790 N N . LEU A 1 94 ? -1.478 -4.479 8.428 1.00 80.00 94 LEU A N 1
ATOM 791 C CA . LEU A 1 94 ? -1.218 -4.746 7.008 1.00 80.00 94 LEU A CA 1
ATOM 792 C C . LEU A 1 94 ? -0.099 -5.779 6.807 1.00 80.00 94 LEU A C 1
ATOM 794 O O . LEU A 1 94 ? -0.167 -6.605 5.895 1.00 80.00 94 LEU A O 1
ATOM 798 N N . ARG A 1 95 ? 0.924 -5.777 7.672 1.00 78.50 95 ARG A N 1
ATOM 799 C CA . ARG A 1 95 ? 2.011 -6.763 7.629 1.00 78.50 95 ARG A CA 1
ATOM 800 C C . ARG A 1 95 ? 1.515 -8.174 7.937 1.00 78.50 95 ARG A C 1
ATOM 802 O O . ARG A 1 95 ? 1.901 -9.099 7.227 1.00 78.50 95 ARG A O 1
ATOM 809 N N . LYS A 1 96 ? 0.663 -8.338 8.954 1.00 77.06 96 LYS A N 1
ATOM 810 C CA . LYS A 1 96 ? 0.085 -9.640 9.336 1.00 77.06 96 LYS A CA 1
ATOM 811 C C . LYS A 1 96 ? -0.828 -10.214 8.255 1.00 77.06 96 LYS A C 1
ATOM 813 O O . LYS A 1 96 ? -0.852 -11.426 8.062 1.00 77.06 96 LYS A O 1
ATOM 818 N N . LEU A 1 97 ? -1.520 -9.354 7.514 1.00 70.00 97 LEU A N 1
ATOM 819 C CA . LEU A 1 97 ? -2.389 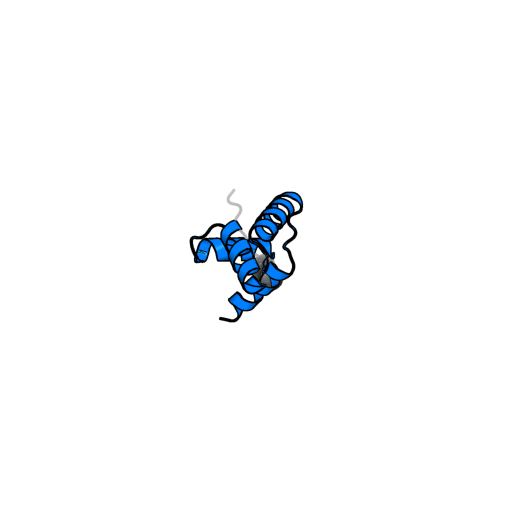-9.760 6.408 1.00 70.00 97 LEU A CA 1
ATOM 820 C C . LEU A 1 97 ? -1.627 -10.307 5.197 1.00 70.00 97 LEU A C 1
ATOM 822 O O . LEU A 1 97 ? -2.164 -11.136 4.481 1.00 70.00 97 LEU A O 1
ATOM 826 N N . LYS A 1 98 ? -0.378 -9.882 4.968 1.00 61.38 98 LYS A N 1
ATOM 827 C CA . LYS A 1 98 ? 0.456 -10.402 3.868 1.00 61.38 98 LYS A CA 1
ATOM 828 C C . LYS A 1 98 ? 0.920 -11.849 4.099 1.00 61.38 98 LYS A C 1
ATOM 830 O O . LYS A 1 98 ? 1.342 -12.516 3.162 1.00 61.38 98 LYS A O 1
ATOM 835 N N . THR A 1 99 ? 0.923 -12.296 5.352 1.00 53.09 99 THR A N 1
ATOM 836 C CA . THR A 1 99 ? 1.381 -13.633 5.763 1.00 53.09 99 THR A CA 1
ATOM 837 C C . THR A 1 99 ? 0.279 -14.695 5.804 1.00 53.09 99 THR A C 1
ATOM 839 O O . THR A 1 99 ? 0.586 -15.837 6.139 1.00 53.09 99 THR A O 1
ATOM 842 N N . LEU A 1 100 ? -0.966 -14.336 5.477 1.00 41.25 100 LEU A N 1
ATOM 843 C CA . LEU A 1 100 ? -2.102 -15.251 5.320 1.00 41.25 100 LEU A CA 1
ATOM 844 C C . LEU A 1 100 ? -2.398 -15.469 3.835 1.00 41.25 100 LEU A C 1
ATOM 846 O O . LEU A 1 100 ? -2.737 -16.619 3.488 1.00 41.25 100 LEU A O 1
#

Radius of gyration: 24.82 Å; chains: 1; bounding box: 43×31×78 Å

pLDDT: mean 78.66, std 12.43, range [38.44, 93.69]

Secondary structure (DSSP, 8-state):
--------HHHHHHHHHHHHHHHHHHHHHHHHHHHS---HHHHHHHHHHHHT--HHHHHHHHHHHTT--HHHHHHHHHHHHHH----HHHHHHHHHHTT-